Protein AF-A0A2J8N620-F1 (afdb_monomer)

Nearest PDB structures (foldseek):
  3ovr-assembly1_B  TM=1.001E+00  e=2.155E-18  Homo sapiens
  2fli-assembly1_D  TM=9.374E-01  e=3.611E-10  Streptococcus pyogenes
  7sbj-assembly1_C  TM=9.443E-01  e=2.554E-08  Stenotrophomonas maltophilia K279a
  5umf-assembly1_C  TM=9.399E-01  e=5.608E-08  Neisseria gonorrhoeae NCCP11945
  3inp-assembly1_A  TM=8.727E-01  e=4.874E-07  Francisella tularensis subsp. tularensis

Secondary structure (DSSP, 8-state):
-EE--S-GGGGHHHHHHTT-SEEEEEGGG-S-HHHHHHHHHHTT-EEEEEE-TTS-GGGTGGGTTT-SEEEE-SS-TT-SSPPP-GGGHHHHHHHHHH-TTSEEEE-

Organism: Pan troglodytes (NCBI:txid9598)

Solvent-accessible surface area (backbone atoms only — not comparable to full-atom values): 6255 Å² total; per-residue (Å²): 85,81,47,95,50,78,59,54,76,79,44,45,62,62,41,35,75,71,65,45,62,36,51,23,36,42,59,91,35,52,96,51,62,70,63,48,52,49,52,35,47,77,58,72,22,43,35,30,43,27,40,54,68,90,50,64,61,72,76,50,55,89,45,56,90,76,40,60,30,41,33,44,27,30,43,73,90,91,64,87,90,65,71,78,41,72,86,44,48,63,50,54,53,49,47,46,70,78,37,77,84,59,44,75,48,75,87

Sequence (107 aa):
MHMMVSKPEQWVKPMAVAGANQYTFHLEATENPGALIKDIRENGMKVGLAIKPGTSVEYLAPWANQIDMALVMTVEPGFGGQKFMEDMMPKVHWLRTQFPSLDIEVD

pLDDT: mean 97.36, std 2.7, range [83.94, 98.88]

Foldseek 3Di:
DEDPDLALQVCLQVCLVVVAQAYEYEPVNDPCVPVSLVSNVVSNHAYEYEYEPPDDLVSCVVCQVSGQAYEYEQDGPDDPPDDGNPVSVVSVVVCCVVPVNHHYHYD

InterPro domains:
  IPR000056 Ribulose-phosphate 3-epimerase-like [PF00834] (1-107)
  IPR000056 Ribulose-phosphate 3-epimerase-like [PS01086] (70-92)
  IPR000056 Ribulose-phosphate 3-epimerase-like [PTHR11749] (1-107)
  IPR000056 Ribulose-phosphate 3-epimerase-like [cd00429] (1-107)
  IPR011060 Ribulose-phosphate binding barrel [SSF51366] (1-107)
  IPR013785 Aldolase-type TIM barrel [G3DSA:3.20.20.70] (1-107)

Radius of gyration: 13.28 Å; Cα contacts (8 Å, |Δi|>4): 168; chains: 1; bounding box: 30×25×36 Å

Structure (mmCIF, N/CA/C/O backbone):
data_AF-A0A2J8N620-F1
#
_entry.id   AF-A0A2J8N620-F1
#
loop_
_atom_site.group_PDB
_atom_site.id
_atom_site.type_symbol
_atom_site.label_atom_id
_atom_site.label_alt_id
_atom_site.label_comp_id
_atom_site.label_asym_id
_atom_site.label_entity_id
_atom_site.label_seq_id
_atom_site.pdbx_PDB_ins_code
_atom_site.Cartn_x
_atom_site.Cartn_y
_atom_site.Cartn_z
_atom_site.occupancy
_atom_site.B_iso_or_equiv
_atom_site.auth_seq_id
_atom_site.auth_comp_id
_atom_site.auth_asym_id
_atom_site.auth_atom_id
_atom_site.pdbx_PDB_model_num
ATOM 1 N N . MET A 1 1 ? 2.759 -10.720 -2.980 1.00 95.19 1 MET A N 1
ATOM 2 C CA . MET A 1 1 ? 4.085 -10.670 -2.325 1.00 95.19 1 MET A CA 1
ATOM 3 C C . MET A 1 1 ? 4.289 -9.292 -1.724 1.00 95.19 1 MET A C 1
ATOM 5 O O . MET A 1 1 ? 3.847 -8.325 -2.333 1.00 95.19 1 MET A O 1
ATOM 9 N N . HIS A 1 2 ? 4.931 -9.204 -0.562 1.00 97.50 2 HIS A N 1
ATOM 10 C CA . HIS A 1 2 ? 5.163 -7.950 0.153 1.00 97.50 2 HIS A CA 1
ATOM 11 C C . HIS A 1 2 ? 6.627 -7.503 0.007 1.00 97.50 2 HIS A C 1
ATOM 13 O O . HIS A 1 2 ? 7.546 -8.228 0.380 1.00 97.50 2 HIS A O 1
ATOM 19 N N . MET A 1 3 ? 6.843 -6.329 -0.593 1.00 96.81 3 MET A N 1
ATOM 20 C CA . MET A 1 3 ? 8.153 -5.819 -0.995 1.00 96.81 3 MET A CA 1
ATOM 21 C C . MET A 1 3 ? 8.653 -4.735 -0.037 1.00 96.81 3 MET A C 1
ATOM 23 O O . MET A 1 3 ? 8.390 -3.546 -0.214 1.00 96.81 3 MET A O 1
ATOM 27 N N . MET A 1 4 ? 9.441 -5.153 0.954 1.00 95.50 4 MET A N 1
ATOM 28 C CA . MET A 1 4 ? 10.141 -4.271 1.896 1.00 95.50 4 MET A CA 1
ATOM 29 C C . MET A 1 4 ? 11.508 -3.833 1.335 1.00 95.50 4 MET A C 1
ATOM 31 O O . MET A 1 4 ? 12.563 -4.204 1.848 1.00 95.50 4 MET A O 1
ATOM 35 N N . VAL A 1 5 ? 11.495 -3.071 0.239 1.00 95.88 5 VAL A N 1
ATOM 36 C CA . VAL A 1 5 ? 12.695 -2.595 -0.479 1.00 95.88 5 VAL A CA 1
ATOM 37 C C . VAL A 1 5 ? 12.641 -1.081 -0.694 1.00 95.88 5 VAL A C 1
ATOM 39 O O . VAL A 1 5 ? 11.564 -0.502 -0.754 1.00 95.88 5 VAL A O 1
ATOM 42 N N . SER A 1 6 ? 13.796 -0.427 -0.844 1.00 94.25 6 SER A N 1
ATOM 43 C CA . SER A 1 6 ? 13.886 1.041 -0.961 1.00 94.25 6 SER A CA 1
ATOM 44 C C . SER 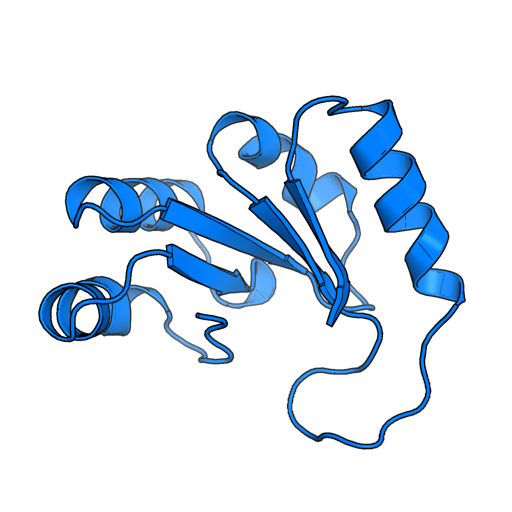A 1 6 ? 13.585 1.613 -2.350 1.00 94.25 6 SER A C 1
ATOM 46 O O . SER A 1 6 ? 13.386 2.815 -2.468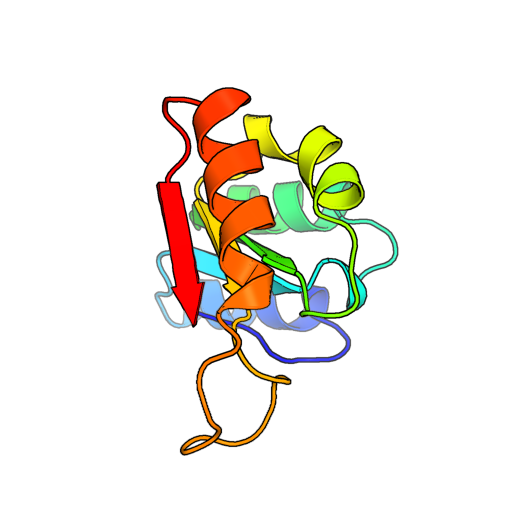 1.00 94.25 6 SER A O 1
ATOM 48 N N . LYS A 1 7 ? 13.607 0.785 -3.400 1.00 96.31 7 LYS A N 1
ATOM 49 C CA . LYS A 1 7 ? 13.327 1.177 -4.795 1.00 96.31 7 LYS A CA 1
ATOM 50 C C . LYS A 1 7 ? 12.400 0.147 -5.444 1.00 96.31 7 LYS A C 1
ATOM 52 O O . LYS A 1 7 ? 12.872 -0.681 -6.232 1.00 96.31 7 LYS A O 1
ATOM 57 N N . PRO A 1 8 ? 11.122 0.090 -5.036 1.00 98.12 8 PRO A N 1
ATOM 58 C CA . PRO A 1 8 ? 10.199 -0.959 -5.460 1.00 98.12 8 PRO A CA 1
ATOM 59 C C . PRO A 1 8 ? 10.004 -1.022 -6.982 1.00 98.12 8 PRO A C 1
ATOM 61 O O . PRO A 1 8 ? 9.762 -2.106 -7.504 1.00 98.12 8 PRO A O 1
ATOM 64 N N . GLU A 1 9 ? 10.189 0.075 -7.710 1.00 98.44 9 GLU A N 1
ATOM 65 C CA . GLU A 1 9 ? 10.085 0.146 -9.173 1.00 98.44 9 GLU A CA 1
ATOM 66 C C . GLU A 1 9 ? 11.053 -0.825 -9.869 1.00 98.44 9 GLU A C 1
ATOM 68 O O . GLU A 1 9 ? 10.726 -1.432 -10.885 1.00 98.44 9 GLU A O 1
ATOM 73 N N . GLN A 1 10 ? 12.246 -1.036 -9.302 1.00 98.25 10 GLN A N 1
ATOM 74 C CA . GLN A 1 10 ? 13.281 -1.882 -9.912 1.00 98.25 10 GLN A CA 1
ATOM 75 C C . GLN A 1 10 ? 12.904 -3.368 -9.949 1.00 98.25 10 GLN A C 1
ATOM 77 O O . GLN A 1 10 ? 13.486 -4.136 -10.716 1.00 98.25 10 GLN A O 1
ATOM 82 N N . TRP A 1 11 ? 11.944 -3.778 -9.122 1.00 98.38 11 TRP A N 1
ATOM 83 C CA . TRP A 1 11 ? 11.610 -5.181 -8.912 1.00 98.38 11 TRP A CA 1
ATOM 84 C C . TRP A 1 11 ? 10.296 -5.597 -9.564 1.00 98.38 11 TRP A C 1
ATOM 86 O O . TRP A 1 11 ? 10.060 -6.795 -9.675 1.00 98.38 11 TRP A O 1
ATOM 96 N N . VAL A 1 12 ? 9.481 -4.660 -10.060 1.00 98.62 12 VAL A N 1
ATOM 97 C CA . VAL A 1 12 ? 8.171 -4.959 -10.664 1.00 98.62 12 VAL A CA 1
ATOM 98 C C . VAL A 1 12 ? 8.300 -6.009 -11.769 1.00 98.62 12 VAL A C 1
ATOM 100 O O . VAL A 1 12 ? 7.755 -7.107 -11.658 1.00 98.62 12 VAL A O 1
ATOM 103 N N . LYS A 1 13 ? 9.088 -5.714 -12.808 1.00 98.31 13 LYS A N 1
ATOM 104 C CA . LYS A 1 13 ? 9.268 -6.625 -13.943 1.00 98.31 13 LYS A CA 1
ATOM 105 C C . LYS A 1 13 ? 9.958 -7.943 -13.558 1.00 98.31 13 LYS A C 1
ATOM 107 O O . LYS A 1 13 ? 9.442 -8.990 -13.947 1.00 98.31 13 LYS A O 1
ATOM 112 N N . PRO A 1 14 ? 11.078 -7.958 -12.803 1.00 98.31 14 PRO A N 1
ATOM 113 C CA . PRO A 1 14 ? 11.667 -9.212 -12.332 1.00 98.31 14 PRO A CA 1
ATOM 114 C C . PRO A 1 14 ? 10.685 -10.102 -11.560 1.00 98.31 14 PRO A C 1
ATOM 116 O O . PRO A 1 14 ? 10.663 -11.309 -11.786 1.00 98.31 14 PRO A O 1
ATOM 119 N N . MET A 1 15 ? 9.849 -9.521 -10.692 1.00 98.44 15 MET A N 1
ATOM 120 C CA . MET A 1 15 ? 8.865 -10.285 -9.921 1.00 98.44 15 MET A CA 1
ATOM 121 C C . MET A 1 15 ? 7.712 -10.792 -10.793 1.00 98.44 15 MET A C 1
ATOM 123 O O . MET A 1 15 ? 7.306 -11.944 -10.644 1.00 98.44 15 MET A O 1
ATOM 127 N N . ALA A 1 16 ? 7.242 -9.994 -11.755 1.00 98.38 16 ALA A N 1
ATOM 128 C CA . ALA A 1 16 ? 6.258 -10.447 -12.737 1.00 98.38 16 ALA A CA 1
ATOM 129 C C . ALA A 1 16 ? 6.784 -11.636 -13.559 1.00 98.38 16 ALA A C 1
ATOM 131 O O . ALA A 1 16 ? 6.102 -12.649 -13.697 1.00 98.38 16 ALA A O 1
ATOM 132 N N . VAL A 1 17 ? 8.033 -11.558 -14.042 1.00 98.38 17 VAL A N 1
ATOM 133 C CA . VAL A 1 17 ? 8.699 -12.652 -14.778 1.00 98.38 17 VAL A CA 1
ATOM 134 C C . VAL A 1 17 ? 8.864 -13.902 -13.910 1.00 98.38 17 VAL A C 1
ATOM 136 O O . VAL A 1 17 ? 8.746 -15.015 -14.417 1.00 98.38 17 VAL A O 1
ATOM 139 N N . ALA A 1 18 ? 9.087 -13.736 -12.605 1.00 98.25 18 ALA A N 1
ATOM 140 C CA . ALA A 1 18 ? 9.136 -14.839 -11.648 1.00 98.25 18 ALA A CA 1
ATOM 141 C C . ALA A 1 18 ? 7.756 -15.471 -11.356 1.00 98.25 18 ALA A C 1
ATOM 143 O O . ALA A 1 18 ? 7.684 -16.450 -10.615 1.00 98.25 18 ALA A O 1
ATOM 144 N N . GLY A 1 19 ? 6.671 -14.944 -11.935 1.00 97.88 19 GLY A N 1
ATOM 145 C CA . GLY A 1 19 ? 5.319 -15.489 -11.807 1.00 97.88 19 GLY A CA 1
ATOM 146 C C . GLY A 1 19 ? 4.519 -14.925 -10.635 1.00 97.88 19 GLY A C 1
ATOM 147 O O . GLY A 1 19 ? 3.535 -15.535 -10.221 1.00 97.88 19 GLY A O 1
ATOM 148 N N . ALA A 1 20 ? 4.917 -13.780 -10.079 1.00 98.06 20 ALA A N 1
ATOM 149 C CA . ALA A 1 20 ? 4.140 -13.125 -9.037 1.00 98.06 20 ALA A CA 1
ATOM 150 C C . ALA A 1 20 ? 2.747 -12.707 -9.531 1.00 98.06 20 ALA A C 1
ATOM 152 O O . ALA A 1 20 ? 2.601 -12.138 -10.607 1.00 98.06 20 ALA A O 1
ATOM 153 N N . ASN A 1 21 ? 1.716 -12.935 -8.711 1.00 97.75 21 ASN A N 1
ATOM 154 C CA . ASN A 1 21 ? 0.341 -12.526 -9.028 1.00 97.75 21 ASN A CA 1
ATOM 155 C C . ASN A 1 21 ? -0.055 -11.176 -8.412 1.00 97.75 21 ASN A C 1
ATOM 157 O O . ASN A 1 21 ? -0.992 -10.539 -8.884 1.00 97.75 21 ASN A O 1
ATOM 161 N N . GLN A 1 22 ? 0.631 -10.754 -7.348 1.00 98.62 22 GLN A N 1
ATOM 162 C CA . GLN A 1 22 ? 0.388 -9.494 -6.646 1.00 98.62 22 GLN A CA 1
ATOM 163 C C . GLN A 1 22 ? 1.707 -8.908 -6.165 1.00 98.62 22 GLN A C 1
ATOM 165 O O . GLN A 1 22 ? 2.496 -9.624 -5.542 1.00 98.62 22 GLN A O 1
ATOM 170 N N . TYR A 1 23 ? 1.879 -7.607 -6.364 1.00 98.81 23 TYR A N 1
ATOM 171 C CA . TYR A 1 23 ? 3.019 -6.829 -5.906 1.00 98.81 23 TYR A CA 1
ATOM 172 C C . TYR A 1 23 ? 2.552 -5.775 -4.897 1.00 98.81 23 TYR A C 1
ATOM 174 O O . TYR A 1 23 ? 1.876 -4.813 -5.264 1.00 98.81 23 TYR A O 1
ATOM 182 N N . THR A 1 24 ? 2.887 -5.971 -3.621 1.00 98.81 24 THR A N 1
ATOM 183 C CA . THR A 1 24 ? 2.570 -5.034 -2.537 1.00 98.81 24 THR A CA 1
ATOM 184 C C . THR A 1 24 ? 3.804 -4.204 -2.212 1.00 98.81 24 THR A C 1
ATOM 186 O O . THR A 1 24 ? 4.815 -4.770 -1.798 1.00 98.81 24 THR A O 1
ATOM 189 N N . PHE A 1 25 ? 3.733 -2.884 -2.374 1.00 98.75 25 PHE A N 1
ATOM 190 C CA . PHE A 1 25 ? 4.833 -1.966 -2.057 1.00 98.75 25 PHE A CA 1
ATOM 191 C C . PHE A 1 25 ? 4.467 -1.020 -0.915 1.00 98.75 25 PHE A C 1
ATOM 193 O O . PHE A 1 25 ? 3.294 -0.744 -0.684 1.00 98.75 25 PHE A O 1
ATOM 200 N N . HIS A 1 26 ? 5.477 -0.507 -0.218 1.00 98.50 26 HIS A N 1
ATOM 201 C CA . HIS A 1 26 ? 5.303 0.513 0.813 1.00 98.50 26 HIS A CA 1
ATOM 202 C C . HIS A 1 26 ? 5.113 1.899 0.207 1.00 98.50 26 HIS A C 1
ATOM 204 O O . HIS A 1 26 ? 5.937 2.334 -0.601 1.00 98.50 26 HIS A O 1
ATOM 210 N N . LEU A 1 27 ? 4.086 2.623 0.656 1.00 98.50 27 LEU A N 1
ATOM 211 C CA . LEU A 1 27 ? 3.860 4.013 0.262 1.00 98.50 27 LEU A CA 1
ATOM 212 C C . LEU A 1 27 ? 5.083 4.890 0.565 1.00 98.50 27 LEU A C 1
ATOM 214 O O . LEU A 1 27 ? 5.406 5.791 -0.198 1.00 98.50 27 LEU A O 1
ATOM 218 N N . GLU A 1 28 ? 5.798 4.591 1.650 1.00 98.12 28 GLU A N 1
ATOM 219 C CA . GLU A 1 28 ? 6.984 5.328 2.091 1.00 98.12 28 GLU A CA 1
ATOM 220 C C . GLU A 1 28 ? 8.233 5.062 1.236 1.00 98.12 28 GLU A C 1
ATOM 222 O O . GLU A 1 28 ? 9.258 5.708 1.442 1.00 98.12 28 GLU A O 1
ATOM 227 N N . ALA A 1 29 ? 8.188 4.085 0.327 1.00 97.75 29 ALA A N 1
ATOM 228 C CA . ALA A 1 29 ? 9.338 3.660 -0.471 1.00 97.75 29 ALA A CA 1
ATOM 229 C C . ALA A 1 29 ? 9.354 4.240 -1.895 1.00 97.75 29 ALA A C 1
ATOM 231 O O . ALA A 1 29 ? 10.252 3.913 -2.665 1.00 97.75 29 ALA A O 1
ATOM 232 N N . THR A 1 30 ? 8.379 5.075 -2.264 1.00 97.62 30 THR A N 1
ATOM 233 C CA . THR A 1 30 ? 8.298 5.692 -3.595 1.00 97.62 30 THR A CA 1
ATOM 234 C C . THR A 1 30 ? 7.873 7.153 -3.501 1.00 97.62 30 THR A C 1
ATOM 236 O O . THR A 1 30 ? 7.058 7.531 -2.664 1.00 97.62 30 THR A O 1
ATOM 239 N N . GLU A 1 31 ? 8.404 7.984 -4.394 1.00 97.12 31 GLU A N 1
ATOM 240 C CA . GLU A 1 31 ? 7.982 9.382 -4.549 1.00 97.12 31 GLU A CA 1
ATOM 241 C C . GLU A 1 31 ? 6.843 9.533 -5.572 1.00 97.12 31 GLU A C 1
ATOM 243 O O . GLU A 1 31 ? 6.242 10.601 -5.681 1.00 97.12 31 GLU A O 1
ATOM 248 N N . ASN A 1 32 ? 6.524 8.475 -6.332 1.00 97.62 32 ASN A N 1
ATOM 249 C CA . ASN A 1 32 ? 5.487 8.512 -7.363 1.00 97.62 32 ASN A CA 1
ATOM 250 C C . ASN A 1 32 ? 4.616 7.241 -7.354 1.00 97.62 32 ASN A C 1
ATOM 252 O O . ASN A 1 32 ? 4.714 6.406 -8.262 1.00 97.62 32 ASN A O 1
ATOM 256 N N . PRO A 1 33 ? 3.716 7.103 -6.358 1.00 98.19 33 PRO A N 1
ATOM 257 C CA . PRO A 1 33 ? 2.874 5.917 -6.217 1.00 98.19 33 PRO A CA 1
ATOM 258 C C . PRO A 1 33 ? 2.029 5.634 -7.461 1.00 98.19 33 PRO A C 1
ATOM 260 O O . PRO A 1 33 ? 1.907 4.485 -7.866 1.00 98.19 33 PRO A O 1
ATOM 263 N N . GLY A 1 34 ? 1.488 6.668 -8.115 1.00 98.50 34 GLY A N 1
ATOM 264 C CA . GLY A 1 34 ? 0.653 6.507 -9.308 1.00 98.50 34 GLY A CA 1
ATOM 265 C C . GLY A 1 34 ? 1.390 5.854 -10.481 1.00 98.50 34 GLY A C 1
ATOM 266 O O . GLY A 1 34 ? 0.843 4.964 -11.132 1.00 98.50 34 GLY A O 1
ATOM 267 N N . ALA A 1 35 ? 2.644 6.250 -10.728 1.00 98.62 35 ALA A N 1
ATOM 268 C CA . ALA A 1 35 ? 3.463 5.632 -11.770 1.00 98.62 35 ALA A CA 1
ATOM 269 C C . ALA A 1 35 ? 3.770 4.161 -11.457 1.00 98.62 35 ALA A C 1
ATOM 271 O O . ALA A 1 35 ? 3.666 3.317 -12.344 1.00 98.62 35 ALA A O 1
ATOM 272 N N . LEU A 1 36 ? 4.083 3.844 -10.199 1.00 98.75 36 LEU A N 1
ATOM 273 C CA . LEU A 1 36 ? 4.363 2.475 -9.773 1.00 98.75 36 LEU A CA 1
ATOM 274 C C . LEU A 1 36 ? 3.113 1.581 -9.822 1.00 98.75 36 LEU A C 1
ATOM 276 O O . LEU A 1 36 ? 3.178 0.462 -10.322 1.00 98.75 36 LEU A O 1
ATOM 280 N N . ILE A 1 37 ? 1.955 2.083 -9.382 1.00 98.88 37 ILE A N 1
ATOM 281 C CA . ILE A 1 37 ? 0.667 1.381 -9.503 1.00 98.88 37 ILE A CA 1
ATOM 282 C C . ILE A 1 37 ? 0.393 1.026 -10.969 1.00 98.88 37 ILE A C 1
ATOM 284 O O . ILE A 1 37 ? 0.028 -0.111 -11.277 1.00 98.88 37 ILE A O 1
ATOM 288 N N . LYS A 1 38 ? 0.599 1.987 -11.876 1.00 98.81 38 LYS A N 1
ATOM 289 C CA . LYS A 1 38 ? 0.443 1.771 -13.315 1.00 98.81 38 LYS A CA 1
ATOM 290 C C . LYS A 1 38 ? 1.403 0.695 -13.831 1.00 98.81 38 LYS A C 1
ATOM 292 O O . LYS A 1 38 ? 0.942 -0.234 -14.486 1.00 98.81 38 LYS A O 1
ATOM 297 N N . ASP A 1 39 ? 2.692 0.787 -13.505 1.00 98.75 39 ASP A N 1
ATOM 298 C CA . ASP A 1 39 ? 3.711 -0.176 -13.946 1.00 98.75 39 ASP A CA 1
ATOM 299 C C . ASP A 1 39 ? 3.397 -1.605 -13.466 1.00 98.75 39 ASP A C 1
ATOM 301 O O . ASP A 1 39 ? 3.437 -2.559 -14.244 1.00 98.75 39 ASP A O 1
ATOM 305 N N . ILE A 1 40 ? 2.973 -1.767 -12.209 1.00 98.81 40 ILE A N 1
ATOM 306 C CA . ILE A 1 40 ? 2.560 -3.068 -11.660 1.00 98.81 40 ILE A CA 1
ATOM 307 C C . ILE A 1 40 ? 1.396 -3.666 -12.465 1.00 98.81 40 ILE A C 1
ATOM 309 O O . ILE A 1 40 ? 1.449 -4.843 -12.835 1.00 98.81 40 ILE A O 1
ATOM 313 N N . ARG A 1 41 ? 0.369 -2.860 -12.776 1.00 98.75 41 ARG A N 1
ATOM 314 C CA . ARG A 1 41 ? -0.782 -3.313 -13.575 1.00 98.75 41 ARG A CA 1
ATOM 315 C C . ARG A 1 41 ? -0.391 -3.647 -15.013 1.00 98.75 41 ARG A C 1
ATOM 317 O O . ARG A 1 41 ? -0.852 -4.658 -15.537 1.00 98.75 41 ARG A O 1
ATOM 324 N N . GLU A 1 42 ? 0.463 -2.843 -15.644 1.00 98.62 42 GLU A N 1
ATOM 325 C CA . GLU A 1 42 ? 0.959 -3.094 -17.006 1.00 98.62 42 GLU A CA 1
ATOM 326 C C . GLU A 1 42 ? 1.800 -4.378 -17.094 1.00 98.62 42 GLU A C 1
ATOM 328 O O . GLU A 1 42 ? 1.797 -5.045 -18.128 1.00 98.62 42 GLU A O 1
ATOM 333 N N . ASN A 1 43 ? 2.441 -4.786 -15.993 1.00 98.62 43 ASN A N 1
ATOM 334 C CA . ASN A 1 43 ? 3.116 -6.080 -15.866 1.00 98.62 43 ASN A CA 1
ATOM 335 C C . ASN A 1 43 ? 2.173 -7.232 -15.443 1.00 98.62 43 ASN A C 1
ATOM 337 O O . ASN A 1 43 ? 2.641 -8.327 -15.137 1.00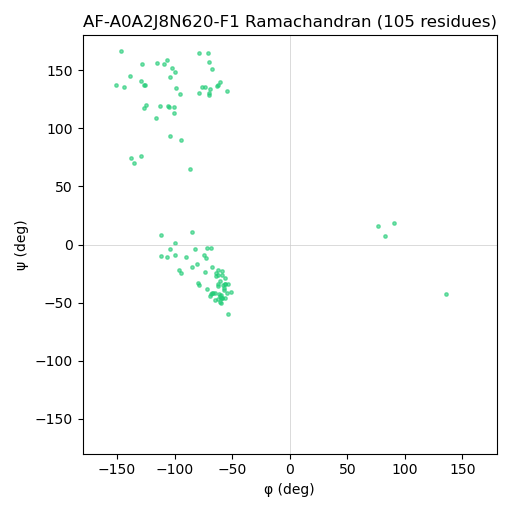 98.62 43 ASN A O 1
ATOM 341 N N . GLY A 1 44 ? 0.852 -7.022 -15.442 1.00 98.44 44 GLY A N 1
ATOM 342 C CA . GLY A 1 44 ? -0.151 -8.075 -15.248 1.00 98.44 44 GLY A CA 1
ATOM 343 C C . GLY A 1 44 ? -0.334 -8.552 -13.804 1.00 98.44 44 GLY A C 1
ATOM 344 O O . GLY A 1 44 ? -0.930 -9.606 -13.586 1.00 98.44 44 GLY A O 1
ATOM 345 N N . MET A 1 45 ? 0.160 -7.799 -12.820 1.00 98.81 45 MET A N 1
ATOM 346 C CA . MET A 1 45 ? 0.032 -8.132 -11.400 1.00 98.81 45 MET A CA 1
ATOM 347 C C . MET A 1 45 ? -1.065 -7.307 -10.724 1.00 98.81 45 MET A C 1
ATOM 349 O O . MET A 1 45 ? -1.333 -6.163 -11.096 1.00 98.81 45 MET A O 1
ATOM 353 N N . LYS A 1 46 ? -1.663 -7.871 -9.671 1.00 98.81 46 LYS A N 1
ATOM 354 C CA . LYS A 1 46 ? -2.462 -7.106 -8.710 1.00 98.81 46 LYS A CA 1
ATOM 355 C C . LYS A 1 46 ? -1.578 -6.154 -7.906 1.00 98.81 46 LYS A C 1
ATOM 357 O O . LYS A 1 46 ? -0.412 -6.447 -7.635 1.00 98.81 46 LYS A O 1
ATOM 362 N N . VAL A 1 47 ? -2.158 -5.046 -7.474 1.00 98.88 47 VAL A N 1
ATOM 363 C CA . VAL A 1 47 ? -1.477 -3.974 -6.755 1.00 98.88 47 VAL A CA 1
ATOM 364 C C . VAL A 1 47 ? -1.852 -4.018 -5.282 1.00 98.88 47 VAL A C 1
ATOM 366 O O . VAL A 1 47 ? -3.014 -3.828 -4.925 1.00 98.88 47 VAL A O 1
ATOM 369 N N . GLY A 1 48 ? -0.853 -4.209 -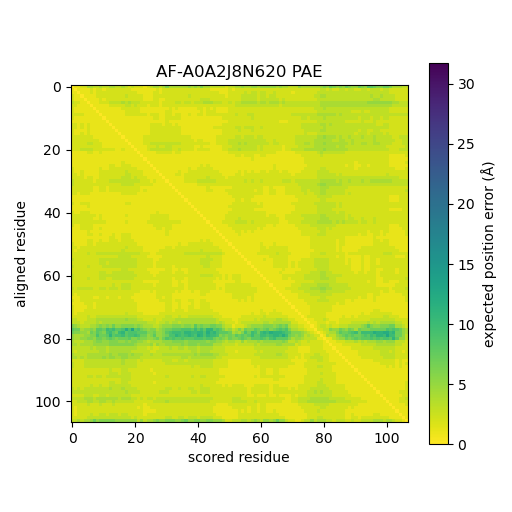4.426 1.00 98.81 48 GLY A N 1
ATOM 370 C CA . GLY A 1 48 ? -0.976 -3.957 -2.997 1.00 98.81 48 GLY A CA 1
ATOM 371 C C . GLY A 1 48 ? -0.280 -2.657 -2.600 1.00 98.81 48 GLY A C 1
ATOM 372 O O . GLY A 1 48 ? 0.791 -2.343 -3.124 1.00 98.81 48 GLY A O 1
ATOM 373 N N . LEU A 1 49 ? -0.844 -1.926 -1.643 1.00 98.81 49 LEU A N 1
ATOM 374 C CA . LEU A 1 49 ? -0.207 -0.741 -1.065 1.00 98.81 49 LEU A CA 1
ATOM 375 C C . LEU A 1 49 ? -0.152 -0.856 0.454 1.00 98.81 49 LEU A C 1
ATOM 377 O O . LEU A 1 49 ? -1.186 -0.928 1.114 1.00 98.81 49 LEU A O 1
ATOM 381 N N . ALA A 1 50 ? 1.064 -0.883 0.987 1.00 98.69 50 ALA A N 1
ATOM 382 C CA . ALA A 1 50 ? 1.350 -1.005 2.404 1.00 98.69 50 ALA A CA 1
ATOM 383 C C . ALA A 1 50 ? 1.665 0.351 3.042 1.00 98.69 50 ALA A C 1
ATOM 385 O O . ALA A 1 50 ? 2.269 1.219 2.407 1.00 98.69 50 ALA A O 1
ATOM 386 N N . ILE A 1 51 ? 1.308 0.503 4.317 1.00 98.62 51 ILE A N 1
ATOM 387 C CA . ILE A 1 51 ? 1.719 1.629 5.163 1.00 98.62 51 ILE A CA 1
ATOM 388 C C . ILE A 1 51 ? 2.302 1.133 6.484 1.00 98.62 51 ILE A C 1
ATOM 390 O O . ILE A 1 51 ? 1.794 0.193 7.096 1.00 98.62 51 ILE A O 1
ATOM 394 N N . LYS A 1 52 ? 3.360 1.799 6.941 1.00 97.94 52 LYS A N 1
ATOM 395 C CA . LYS A 1 52 ? 4.004 1.563 8.236 1.00 97.94 52 LYS A CA 1
ATOM 396 C C . LYS A 1 52 ? 3.134 2.041 9.404 1.00 97.94 52 LYS A C 1
ATOM 398 O O . LYS A 1 52 ? 2.239 2.876 9.210 1.00 97.94 52 LYS A O 1
ATOM 403 N N . PRO A 1 53 ? 3.440 1.618 10.646 1.00 97.81 53 PRO A N 1
ATOM 404 C CA . PRO A 1 53 ? 2.721 2.098 11.821 1.00 97.81 53 PRO A CA 1
ATOM 405 C C . PRO A 1 53 ? 2.760 3.626 11.977 1.00 97.81 53 PRO A C 1
ATOM 407 O O . PRO A 1 53 ? 1.743 4.244 12.290 1.00 97.81 53 PRO A O 1
ATOM 410 N N . GLY A 1 54 ? 3.888 4.261 11.650 1.00 97.56 54 GLY A N 1
ATOM 411 C CA . GLY A 1 54 ? 4.039 5.721 11.706 1.00 97.56 54 GLY A CA 1
ATOM 412 C C . GLY A 1 54 ? 3.299 6.512 10.616 1.00 97.56 54 GLY A C 1
ATOM 413 O O . GLY A 1 54 ? 3.181 7.731 10.724 1.00 97.56 54 GLY A O 1
ATOM 414 N N . THR A 1 55 ? 2.784 5.858 9.574 1.00 98.19 55 THR A N 1
ATOM 415 C CA . THR A 1 55 ? 2.172 6.543 8.426 1.00 98.19 55 THR A CA 1
ATOM 416 C C . THR A 1 55 ? 0.663 6.648 8.588 1.00 98.19 55 THR A C 1
ATOM 418 O O . THR A 1 55 ? -0.022 5.654 8.852 1.00 98.19 55 THR A O 1
ATOM 421 N N . SER A 1 56 ? 0.129 7.862 8.419 1.00 98.12 56 SER A N 1
ATOM 422 C CA . SER A 1 56 ? -1.318 8.095 8.443 1.00 98.12 56 SER A CA 1
ATOM 423 C C . SER A 1 56 ? -2.010 7.355 7.298 1.00 98.12 56 SER A C 1
ATOM 425 O O . SER A 1 56 ? -1.568 7.399 6.149 1.00 98.12 56 SER A O 1
ATOM 427 N N . VAL A 1 57 ? -3.136 6.715 7.611 1.00 98.19 57 VAL A N 1
ATOM 428 C CA . VAL A 1 57 ? -3.970 5.994 6.639 1.00 98.19 57 VAL A CA 1
ATOM 429 C C . VAL A 1 57 ? -4.570 6.917 5.573 1.00 98.19 57 VAL A C 1
ATOM 431 O O . VAL A 1 57 ? -4.823 6.497 4.446 1.00 98.19 57 VAL A O 1
ATOM 434 N N . GLU A 1 58 ? -4.708 8.202 5.891 1.00 98.12 58 GLU A N 1
ATOM 435 C CA . GLU A 1 58 ? -5.191 9.228 4.966 1.00 98.12 58 GLU A CA 1
ATOM 436 C C . GLU A 1 58 ? -4.268 9.412 3.75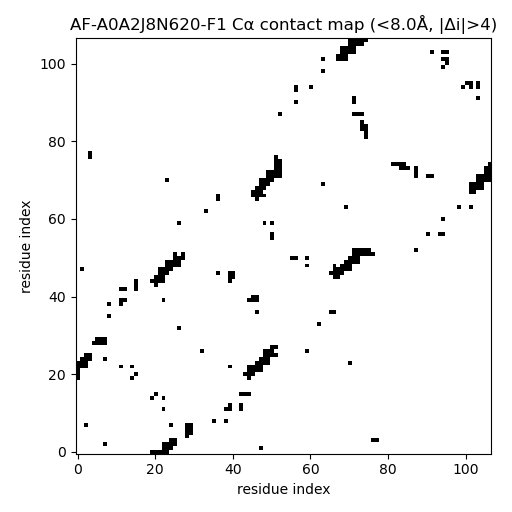6 1.00 98.12 58 GLU A C 1
ATOM 438 O O . GLU A 1 58 ? -4.741 9.782 2.686 1.00 98.12 58 GLU A O 1
ATOM 443 N N . TYR A 1 59 ? -2.971 9.098 3.875 1.00 98.19 59 TYR A N 1
ATOM 444 C CA . TYR A 1 59 ? -2.047 9.154 2.739 1.00 98.19 59 TYR A CA 1
ATOM 445 C C . TYR A 1 59 ? -2.241 8.001 1.744 1.00 98.19 59 TYR A C 1
ATOM 447 O O . TYR A 1 59 ? -1.908 8.145 0.568 1.00 98.19 59 TYR A O 1
ATOM 455 N N . LEU A 1 60 ? -2.806 6.872 2.186 1.00 97.94 60 LEU A N 1
ATOM 456 C CA . LEU A 1 60 ? -3.164 5.750 1.313 1.00 97.94 60 LEU A CA 1
ATOM 457 C C . LEU A 1 60 ? -4.473 6.030 0.562 1.00 97.94 60 LEU A C 1
ATOM 459 O O . LEU A 1 60 ? -4.610 5.650 -0.600 1.00 97.94 60 LEU A O 1
ATOM 463 N N . ALA A 1 61 ? -5.415 6.733 1.194 1.00 97.00 61 ALA A N 1
ATOM 464 C CA . ALA A 1 61 ? -6.776 6.931 0.697 1.00 97.00 61 ALA A CA 1
ATOM 465 C C . ALA A 1 61 ? -6.900 7.430 -0.762 1.00 97.00 61 ALA A C 1
ATOM 467 O O . ALA A 1 61 ? -7.736 6.881 -1.485 1.00 97.00 61 ALA A O 1
ATOM 468 N N . PRO A 1 62 ? -6.076 8.379 -1.262 1.00 98.12 62 PRO A N 1
ATOM 469 C CA . PRO A 1 62 ? -6.125 8.812 -2.664 1.00 98.12 62 PRO A CA 1
ATOM 470 C C . PRO A 1 62 ? -5.889 7.685 -3.683 1.00 98.12 62 PRO A C 1
ATOM 472 O O . PRO A 1 62 ? -6.301 7.785 -4.840 1.00 98.12 62 PRO A O 1
ATOM 475 N N . TRP A 1 63 ? -5.234 6.604 -3.261 1.00 98.38 63 TRP A N 1
ATOM 476 C CA . TRP A 1 63 ? -4.865 5.465 -4.099 1.00 98.38 63 TRP A CA 1
ATOM 477 C C . TRP A 1 63 ? -5.823 4.281 -3.961 1.00 98.38 63 TRP A C 1
ATOM 479 O O . TRP A 1 63 ? -5.743 3.352 -4.759 1.00 98.38 63 TRP A O 1
ATOM 489 N N . ALA A 1 64 ? -6.747 4.307 -2.995 1.00 97.69 64 ALA A N 1
ATOM 490 C CA . ALA A 1 64 ? -7.588 3.164 -2.633 1.00 97.69 64 ALA A CA 1
ATOM 491 C C . ALA A 1 64 ? -8.404 2.591 -3.810 1.00 97.69 64 ALA A C 1
ATOM 493 O O . ALA A 1 64 ? -8.571 1.383 -3.909 1.00 97.69 64 ALA A O 1
ATOM 494 N N . ASN A 1 65 ? -8.846 3.438 -4.746 1.00 97.38 65 ASN A N 1
ATOM 495 C CA . ASN A 1 65 ? -9.593 3.013 -5.941 1.00 97.38 65 ASN A CA 1
ATOM 496 C C . ASN A 1 65 ? -8.705 2.498 -7.091 1.00 97.38 65 ASN A C 1
ATOM 498 O O . ASN A 1 65 ? -9.213 2.117 -8.142 1.00 97.38 65 ASN A O 1
ATOM 502 N N . GLN A 1 66 ? -7.382 2.551 -6.935 1.00 98.31 66 GLN A N 1
ATOM 503 C CA . GLN A 1 66 ? -6.402 2.148 -7.948 1.00 98.31 66 GLN A CA 1
ATOM 504 C C . GLN A 1 66 ? -5.627 0.890 -7.544 1.00 98.31 66 GLN A C 1
ATOM 506 O O . GLN A 1 66 ? -4.927 0.306 -8.375 1.00 98.31 66 GLN A O 1
ATOM 511 N N . ILE A 1 67 ? -5.772 0.454 -6.295 1.00 98.69 67 ILE A N 1
ATOM 512 C CA . ILE A 1 67 ? -5.135 -0.735 -5.733 1.00 98.69 67 ILE A CA 1
ATOM 513 C C . ILE A 1 67 ? -6.163 -1.850 -5.561 1.00 98.69 67 ILE A C 1
ATOM 515 O O . ILE A 1 67 ? -7.363 -1.595 -5.510 1.00 98.69 67 ILE A O 1
ATOM 519 N N . ASP A 1 68 ? -5.689 -3.085 -5.481 1.00 98.81 68 ASP A N 1
ATOM 520 C CA . ASP A 1 68 ? -6.546 -4.243 -5.236 1.00 98.81 68 ASP A CA 1
ATOM 521 C C . ASP A 1 68 ? -6.591 -4.592 -3.737 1.00 98.81 68 ASP A C 1
ATOM 523 O O . ASP A 1 68 ? -7.570 -5.168 -3.277 1.00 98.81 68 ASP A O 1
ATOM 527 N N . MET A 1 69 ? -5.562 -4.210 -2.966 1.00 98.75 69 MET A N 1
ATOM 528 C CA . MET A 1 69 ? -5.461 -4.499 -1.533 1.00 98.75 69 MET A CA 1
ATOM 529 C C . MET A 1 69 ? -4.652 -3.426 -0.781 1.00 98.75 69 MET A C 1
ATOM 531 O O . MET A 1 69 ? -3.588 -3.001 -1.237 1.00 98.75 69 MET A O 1
ATOM 535 N N . ALA A 1 70 ? -5.126 -3.018 0.397 1.00 98.75 70 ALA A N 1
ATOM 536 C CA . ALA A 1 70 ? -4.371 -2.204 1.351 1.00 98.75 70 ALA A CA 1
ATOM 537 C C . ALA A 1 70 ? -3.754 -3.086 2.446 1.00 98.75 70 ALA A C 1
ATOM 539 O O . ALA A 1 70 ? -4.440 -3.938 3.005 1.00 98.75 70 ALA A O 1
ATOM 540 N N . LEU A 1 71 ? -2.481 -2.859 2.773 1.00 98.69 71 LEU A N 1
ATOM 541 C CA . LEU A 1 71 ? -1.781 -3.556 3.852 1.00 98.69 71 LEU A CA 1
ATOM 542 C C . LEU A 1 71 ? -1.462 -2.581 4.989 1.00 98.69 71 LEU A C 1
ATOM 544 O O . LEU A 1 71 ? -0.741 -1.599 4.802 1.00 98.69 71 LEU A O 1
ATOM 548 N N . VAL A 1 72 ? -1.997 -2.847 6.179 1.00 98.50 72 VAL A N 1
ATOM 549 C CA . VAL A 1 72 ? -1.675 -2.082 7.388 1.00 98.50 72 VAL A CA 1
ATOM 550 C C . VAL A 1 72 ? -0.672 -2.875 8.211 1.00 98.50 72 VAL A C 1
ATOM 552 O O . VAL A 1 72 ? -1.020 -3.913 8.767 1.00 98.50 72 VAL A O 1
ATOM 555 N N . MET A 1 73 ? 0.553 -2.366 8.326 1.00 98.06 73 MET A N 1
ATOM 556 C CA . MET A 1 73 ? 1.549 -2.988 9.195 1.00 98.06 73 MET A CA 1
ATOM 557 C C . MET A 1 73 ? 1.162 -2.811 10.666 1.00 98.06 73 MET A C 1
ATOM 559 O O . MET A 1 73 ? 0.824 -1.710 11.106 1.00 98.06 73 MET A O 1
ATOM 563 N N . THR A 1 74 ? 1.249 -3.898 11.422 1.00 96.88 74 THR A N 1
ATOM 564 C CA . THR A 1 74 ? 0.941 -4.010 12.855 1.00 96.88 74 THR A CA 1
ATOM 565 C C . THR A 1 74 ? 2.183 -4.257 13.705 1.00 96.88 74 THR A C 1
ATOM 567 O O . THR A 1 74 ? 2.086 -4.486 14.909 1.00 96.88 74 THR A O 1
ATOM 570 N N . VAL A 1 75 ? 3.350 -4.165 13.071 1.00 95.56 75 VAL A N 1
ATOM 571 C CA . VAL A 1 75 ? 4.692 -4.133 13.652 1.00 95.56 75 VAL A CA 1
ATOM 572 C C . VAL A 1 75 ? 5.581 -3.243 12.778 1.00 95.56 75 VAL A C 1
ATOM 574 O O . VAL A 1 75 ? 5.227 -2.918 11.641 1.00 95.56 75 VAL A O 1
ATOM 577 N N . GLU A 1 76 ? 6.759 -2.857 13.269 1.00 93.31 76 GLU A N 1
ATOM 578 C CA . GLU A 1 76 ? 7.734 -2.181 12.409 1.00 93.31 76 GLU A CA 1
ATOM 579 C C . GLU A 1 76 ? 8.315 -3.169 11.379 1.00 93.31 76 GLU A C 1
ATOM 581 O O . GLU A 1 76 ? 8.783 -4.244 11.769 1.00 93.31 76 GLU A O 1
ATOM 586 N N . PRO A 1 77 ? 8.322 -2.849 10.071 1.00 88.94 77 PRO A N 1
ATOM 587 C CA . PRO A 1 77 ? 8.804 -3.779 9.053 1.00 88.94 77 PRO A CA 1
ATOM 588 C C . PRO A 1 77 ? 10.273 -4.171 9.251 1.00 88.94 77 PRO A C 1
ATOM 590 O O . PRO A 1 77 ? 11.124 -3.324 9.522 1.00 88.94 77 PRO A O 1
ATOM 593 N N . GLY A 1 78 ? 10.585 -5.452 9.036 1.00 85.94 78 GLY A N 1
ATOM 594 C CA . GLY A 1 78 ? 11.960 -5.957 8.961 1.00 85.94 78 GLY A CA 1
ATOM 595 C C . GLY A 1 78 ? 12.208 -7.254 9.730 1.00 85.94 78 GLY A C 1
ATOM 596 O O . GLY A 1 78 ? 12.864 -8.147 9.199 1.00 85.94 78 GLY A O 1
ATOM 597 N N . PHE A 1 79 ? 11.668 -7.393 10.945 1.00 83.94 79 PHE A N 1
ATOM 598 C CA . PHE A 1 79 ? 11.897 -8.571 11.796 1.00 83.94 79 PHE A CA 1
ATOM 599 C C . PHE A 1 79 ? 10.588 -9.219 12.260 1.00 83.94 79 PHE A C 1
ATOM 601 O O . PHE A 1 79 ? 9.665 -8.535 12.696 1.00 83.94 79 PHE A O 1
ATOM 608 N N . GLY A 1 80 ? 10.525 -10.552 12.218 1.00 85.81 80 GLY A N 1
ATOM 609 C CA . GLY A 1 80 ? 9.404 -11.319 12.769 1.00 85.81 80 GLY A CA 1
ATOM 610 C C . GLY A 1 80 ? 9.471 -11.475 14.295 1.00 85.81 80 GLY A C 1
ATOM 611 O O . GLY A 1 80 ? 10.516 -11.268 14.909 1.00 85.81 80 GLY A O 1
ATOM 612 N N . GLY A 1 81 ? 8.352 -11.876 14.910 1.00 87.69 81 GLY A N 1
ATOM 613 C CA . GLY A 1 81 ? 8.256 -12.138 16.357 1.00 87.69 81 GLY A CA 1
ATOM 614 C C . GLY A 1 81 ? 8.028 -10.896 17.225 1.00 87.69 81 GLY A C 1
ATOM 615 O O . GLY A 1 81 ? 8.071 -10.979 18.453 1.00 87.69 81 GLY A O 1
ATOM 616 N N . GLN A 1 82 ? 7.786 -9.747 16.596 1.00 94.94 82 GLN A N 1
ATOM 617 C CA . GLN A 1 82 ? 7.390 -8.523 17.280 1.00 94.94 82 GLN A CA 1
ATOM 618 C C . GLN A 1 82 ? 5.962 -8.635 17.833 1.00 94.94 82 GLN A C 1
ATOM 620 O O . GLN A 1 82 ? 5.156 -9.449 17.381 1.00 94.94 82 GLN A O 1
ATOM 625 N N . LYS A 1 83 ? 5.656 -7.822 18.847 1.00 94.62 83 LYS A N 1
ATOM 626 C CA . LYS A 1 83 ? 4.313 -7.772 19.430 1.00 94.62 83 LYS A CA 1
ATOM 627 C C . LYS A 1 83 ? 3.381 -6.996 18.512 1.00 94.62 83 LYS A C 1
ATOM 629 O O . LYS A 1 83 ? 3.733 -5.906 18.078 1.00 94.62 83 LYS A O 1
ATOM 634 N N . PHE A 1 84 ? 2.188 -7.540 18.316 1.00 96.56 84 PHE A N 1
ATOM 635 C CA . PHE A 1 84 ? 1.098 -6.879 17.613 1.00 96.56 84 PHE A CA 1
ATOM 636 C C . PHE A 1 84 ? 0.777 -5.501 18.216 1.00 96.56 84 PHE A C 1
ATOM 638 O O . PHE A 1 84 ? 0.634 -5.368 19.434 1.00 96.56 84 PHE A O 1
ATOM 645 N N . MET A 1 85 ? 0.649 -4.492 17.356 1.00 96.88 85 MET A N 1
ATOM 646 C CA . MET A 1 85 ? 0.276 -3.119 17.696 1.00 96.88 85 MET A CA 1
ATOM 647 C C . MET A 1 85 ? -1.237 -2.926 17.534 1.00 96.88 85 MET A C 1
ATOM 649 O O . MET A 1 85 ? -1.729 -2.571 16.461 1.00 96.88 85 MET A O 1
ATOM 653 N N . GLU A 1 86 ? -1.995 -3.178 18.606 1.00 97.25 86 GLU A N 1
ATOM 654 C CA . GLU A 1 86 ? -3.465 -3.046 18.613 1.00 97.25 86 GLU A CA 1
ATOM 655 C C . GLU A 1 86 ? -3.942 -1.644 18.199 1.00 97.25 86 GLU A C 1
ATOM 657 O O . GLU A 1 86 ? -5.000 -1.489 17.584 1.00 97.25 86 GLU A O 1
ATOM 662 N N . ASP A 1 87 ? -3.129 -0.622 18.462 1.00 97.19 87 ASP A N 1
ATOM 663 C CA . ASP A 1 87 ? -3.365 0.770 18.091 1.00 97.19 87 ASP A CA 1
ATOM 664 C C . ASP A 1 87 ? -3.308 1.031 16.573 1.00 97.19 87 ASP A C 1
ATOM 666 O O . ASP A 1 87 ? -3.636 2.134 16.132 1.00 97.19 87 ASP A O 1
ATOM 670 N N . MET A 1 88 ? -2.993 0.023 15.749 1.00 98.31 88 MET A N 1
ATOM 671 C CA . MET A 1 88 ? -3.129 0.085 14.286 1.00 98.31 88 MET A CA 1
ATOM 672 C C . MET A 1 88 ? -4.534 -0.269 13.783 1.00 98.31 88 MET A C 1
ATOM 674 O O . MET A 1 88 ? -4.913 0.129 12.678 1.00 98.31 88 MET A O 1
ATOM 678 N N . MET A 1 89 ? -5.355 -0.956 14.584 1.00 98.31 89 MET A N 1
ATOM 679 C CA . MET A 1 89 ? -6.716 -1.351 14.191 1.00 98.31 89 MET A CA 1
ATOM 680 C C . MET A 1 89 ? -7.661 -0.186 13.854 1.00 98.31 89 MET A C 1
ATOM 682 O O . MET A 1 89 ? -8.484 -0.348 12.947 1.00 98.31 89 MET A O 1
ATOM 686 N N . PRO A 1 90 ? -7.545 1.012 14.463 1.00 98.56 90 PRO A N 1
ATOM 687 C CA . PRO A 1 90 ? -8.271 2.189 13.997 1.00 98.56 90 PRO A CA 1
ATOM 688 C C . PRO A 1 90 ? -8.062 2.498 12.506 1.00 98.56 90 PRO A C 1
ATOM 690 O O . PRO A 1 90 ? -9.012 2.907 11.841 1.00 98.56 90 PRO A O 1
ATOM 693 N N . LYS A 1 91 ? -6.873 2.237 11.938 1.00 98.56 91 LYS A N 1
ATOM 694 C CA . LYS A 1 91 ? -6.614 2.417 10.496 1.00 98.56 91 LYS A CA 1
ATOM 695 C C . LYS A 1 91 ? -7.405 1.421 9.650 1.00 98.56 91 LYS A C 1
ATOM 697 O O . LYS A 1 91 ? -7.985 1.800 8.637 1.00 98.56 91 LYS A O 1
ATOM 702 N N . VAL A 1 92 ? -7.470 0.163 10.089 1.00 98.44 92 VAL A N 1
ATOM 703 C CA . VAL A 1 92 ? -8.255 -0.898 9.435 1.00 98.44 92 VAL A CA 1
ATOM 704 C C . VAL A 1 92 ? -9.742 -0.548 9.455 1.00 98.44 92 VAL A C 1
ATOM 706 O O . VAL A 1 92 ? -10.409 -0.611 8.422 1.00 98.44 92 VAL A O 1
ATOM 709 N N . HIS A 1 93 ? -10.259 -0.125 10.612 1.00 98.50 93 HIS A N 1
ATOM 710 C CA . HIS A 1 93 ? -11.651 0.299 10.750 1.00 98.50 93 HIS A CA 1
ATOM 711 C C . HIS A 1 93 ? -11.975 1.490 9.841 1.00 98.50 93 HIS A C 1
ATOM 713 O O . HIS A 1 93 ? -12.998 1.490 9.150 1.00 98.50 93 HIS A O 1
ATOM 719 N N . TRP A 1 94 ? -11.081 2.480 9.797 1.00 98.56 94 TRP A N 1
ATOM 720 C CA . TRP A 1 94 ? -11.212 3.635 8.918 1.00 98.56 94 TRP A CA 1
ATOM 721 C C . TRP A 1 94 ? -11.264 3.219 7.441 1.00 98.56 94 TRP A C 1
ATOM 723 O O . TRP A 1 94 ? -12.216 3.578 6.748 1.00 98.56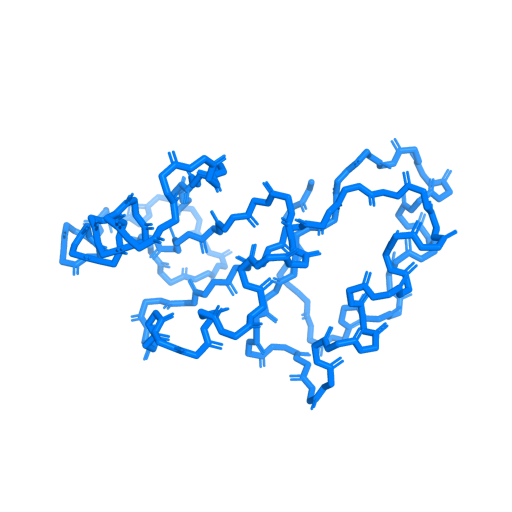 94 TRP A O 1
ATOM 733 N N . LEU A 1 95 ? -10.326 2.382 6.975 1.00 98.38 95 LEU A N 1
ATOM 734 C CA . LEU A 1 95 ? -10.311 1.878 5.594 1.00 98.38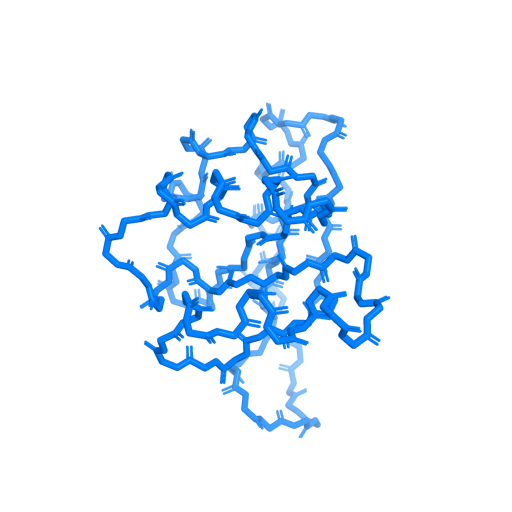 95 LEU A CA 1
ATOM 735 C C . LEU A 1 95 ? -11.583 1.110 5.247 1.00 98.38 95 LEU A C 1
ATOM 737 O O . LEU A 1 95 ? -12.172 1.372 4.204 1.00 98.38 95 LEU A O 1
ATOM 741 N N . ARG A 1 96 ? -12.046 0.203 6.116 1.00 98.44 96 ARG A N 1
ATOM 742 C CA . ARG A 1 96 ? -13.273 -0.570 5.867 1.00 98.44 96 ARG A CA 1
ATOM 743 C C . ARG A 1 96 ? -14.504 0.331 5.774 1.00 98.44 96 ARG A C 1
ATOM 745 O O . ARG A 1 96 ? -15.399 0.052 4.983 1.00 98.44 96 ARG A O 1
ATOM 752 N N . THR A 1 97 ? -14.546 1.396 6.572 1.00 98.44 9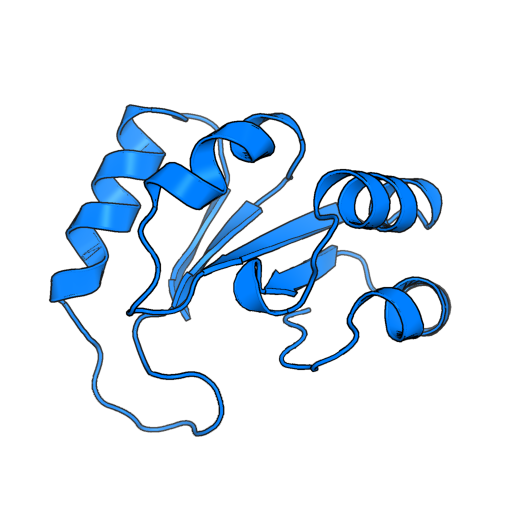7 THR A N 1
ATOM 753 C CA . THR A 1 97 ? -15.656 2.357 6.571 1.00 98.44 97 THR A CA 1
ATOM 754 C C . THR A 1 97 ? -15.683 3.174 5.279 1.00 98.44 97 THR A C 1
ATOM 756 O O . THR A 1 97 ? -16.749 3.361 4.700 1.00 98.44 97 THR A O 1
ATOM 759 N N . GLN A 1 98 ? -14.522 3.649 4.815 1.00 98.06 98 GLN A N 1
ATOM 760 C CA . GLN A 1 98 ? -14.417 4.482 3.611 1.00 98.06 98 GLN A CA 1
ATOM 761 C C . GLN A 1 98 ? -14.463 3.668 2.309 1.00 98.06 98 GLN A C 1
ATOM 763 O O . GLN A 1 98 ? -15.010 4.131 1.310 1.00 98.06 98 GLN A O 1
ATOM 768 N N . PHE A 1 99 ? -13.922 2.447 2.320 1.00 98.12 99 PHE A N 1
ATOM 769 C CA . PHE A 1 99 ? -13.770 1.580 1.149 1.00 98.12 99 PHE A CA 1
ATOM 770 C C . PHE A 1 99 ? -14.330 0.174 1.436 1.00 98.12 99 PHE A C 1
ATOM 772 O O . PHE A 1 99 ? -13.572 -0.778 1.649 1.00 98.12 99 PHE A O 1
ATOM 779 N N . PRO A 1 100 ? -15.668 -0.000 1.433 1.00 97.88 100 PRO A N 1
A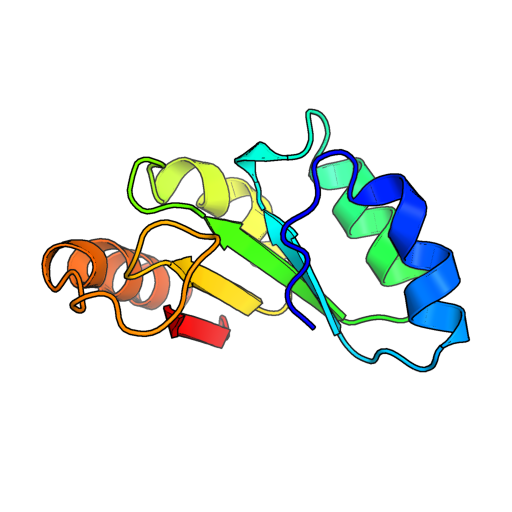TOM 780 C CA . PRO A 1 100 ? -16.316 -1.227 1.904 1.00 97.88 100 PRO A CA 1
ATOM 781 C C . PRO A 1 100 ? -15.964 -2.495 1.127 1.00 97.88 100 PRO A C 1
ATOM 783 O O . PRO A 1 100 ? -16.111 -3.584 1.675 1.00 97.88 100 PRO A O 1
ATOM 786 N N . SER A 1 101 ? -15.496 -2.371 -0.115 1.00 97.75 101 SER A N 1
ATOM 787 C CA . SER A 1 101 ? -15.131 -3.491 -0.990 1.00 97.75 101 SER A CA 1
ATOM 788 C C . SER A 1 101 ? -13.626 -3.712 -1.131 1.00 97.75 101 SER A C 1
ATOM 790 O O . SER A 1 101 ? -13.232 -4.642 -1.823 1.00 97.75 101 SER A O 1
ATOM 792 N N . LEU A 1 102 ? -12.786 -2.860 -0.536 1.00 98.50 102 LEU A N 1
ATOM 793 C CA . LEU A 1 102 ? -11.336 -3.006 -0.632 1.00 98.50 102 LEU A CA 1
ATOM 794 C C . LEU A 1 102 ? -10.876 -4.184 0.237 1.00 98.50 102 LEU A C 1
ATOM 796 O O . LEU A 1 102 ? -11.327 -4.327 1.384 1.00 98.50 102 LEU A O 1
ATOM 800 N N . ASP A 1 103 ? -9.982 -5.016 -0.292 1.00 98.62 103 ASP A N 1
ATOM 801 C CA . ASP A 1 103 ? -9.297 -6.024 0.512 1.00 98.62 103 ASP A CA 1
ATOM 802 C C . ASP A 1 103 ? -8.327 -5.316 1.461 1.00 98.62 103 ASP A C 1
ATOM 804 O O . ASP A 1 103 ? -7.558 -4.438 1.061 1.00 98.62 103 ASP A O 1
ATOM 808 N N . ILE A 1 104 ? -8.397 -5.668 2.744 1.00 98.62 104 ILE A N 1
ATOM 809 C CA . ILE A 1 104 ? -7.548 -5.088 3.785 1.00 98.62 104 ILE A CA 1
ATOM 810 C C . ILE A 1 104 ? -6.845 -6.239 4.486 1.00 98.62 104 ILE A C 1
ATOM 812 O O . ILE A 1 104 ? -7.503 -7.106 5.061 1.00 98.62 104 ILE A O 1
ATOM 816 N N . GLU A 1 105 ? -5.522 -6.222 4.432 1.00 98.44 105 GLU A N 1
ATOM 817 C CA . GLU A 1 105 ? -4.640 -7.174 5.096 1.00 98.44 105 GLU A CA 1
ATOM 818 C C . GLU A 1 105 ? -3.908 -6.482 6.255 1.00 98.44 105 GLU A C 1
ATOM 820 O O . GLU A 1 105 ? -3.741 -5.255 6.273 1.00 98.44 105 GLU A O 1
ATOM 825 N N . VAL A 1 106 ? -3.490 -7.277 7.237 1.00 97.31 106 VAL A N 1
ATOM 826 C CA . VAL A 1 106 ? -2.617 -6.863 8.338 1.00 97.31 106 VAL A CA 1
ATOM 827 C C . VAL A 1 106 ? -1.420 -7.813 8.387 1.00 97.31 106 VAL A C 1
ATOM 829 O O . VAL A 1 106 ? -1.610 -9.018 8.226 1.00 97.31 106 VAL A O 1
ATOM 832 N N . ASP A 1 107 ? -0.220 -7.269 8.593 1.00 92.81 107 ASP A N 1
ATOM 833 C CA . ASP A 1 107 ? 1.069 -7.993 8.692 1.00 92.81 107 ASP A CA 1
ATOM 834 C C . ASP A 1 107 ? 1.859 -7.464 9.899 1.00 92.81 107 ASP A C 1
ATOM 836 O O . ASP A 1 107 ? 1.784 -6.239 10.167 1.00 92.81 107 ASP A O 1
#

Mean predicted aligned error: 2.18 Å